Protein AF-A0A4Y2LBI4-F1 (afdb_monomer)

Secondary structure (DSSP, 8-state):
-------PPPPTHHHHHHHHHHHHHHHHHHHTTTTS---HHHHHHHHHHHHHIIIIIHHHHHHTT-GGGHHHHHHHHHHHHHHHTTT-HHHHHHHHHHHHHH-TT--HHHHHHHGGGGS-HHHHHHHHHHHHHHHTT---------TTTTSS------SSS--

pLDDT: mean 73.36, std 19.42, range [30.69, 93.5]

Nearest PDB structures (foldseek):
  9cu8-assembly1_A  TM=2.903E-01  e=9.572E+00  synthetic construct

Solvent-accessible surface area (backbone atoms only — not comparable to full-atom values): 10200 Å² total; per-residue (Å²): 134,85,83,77,82,80,81,79,72,79,75,63,67,73,55,52,58,55,50,52,53,50,51,55,46,49,48,51,50,54,73,46,44,86,83,44,97,67,54,71,70,57,50,53,55,42,48,54,52,43,51,47,40,66,74,62,44,51,62,55,58,66,50,62,76,46,75,90,53,40,61,40,51,50,53,53,47,54,52,51,39,61,60,38,36,82,79,41,46,69,59,24,54,53,48,52,59,52,51,61,66,70,45,77,85,60,49,72,68,48,55,57,54,26,62,57,76,84,51,56,71,7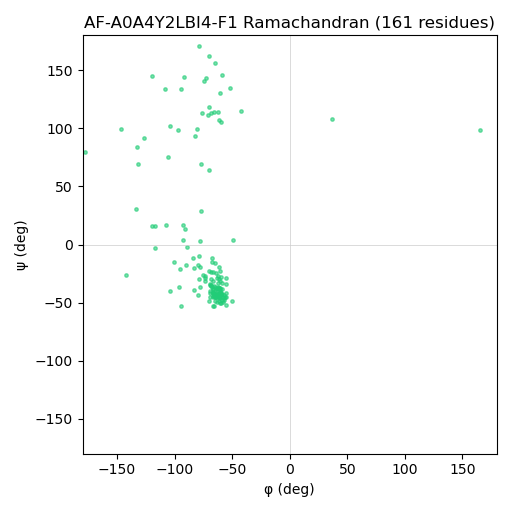0,58,45,54,51,52,53,55,55,52,57,62,49,58,76,75,48,97,64,78,84,84,73,86,62,93,67,65,91,72,66,90,78,96,78,79,86,81,77,84,84,127

Foldseek 3Di:
DDPDPDDDDPDCVVVVVVVVVVLVVLLVCLVCVVVDPDDPVVNVVSVVSVCCCVQQNPVLVVVVVDVPLNLLSLVVSLVVLVVCCVVPVVCSVVVNVVVVVVCPVCDPVSNLVSVLPPDDPVVNVVVVVVVVVVVVVDPDDPDDDDPPPVPDDDPDPPPPPDD

Mean predicted aligned error: 13.66 Å

Radius of gyration: 20.58 Å; Cα contacts (8 Å, |Δi|>4): 57; chains: 1; bounding box: 38×51×66 Å

Sequence (163 aa):
MRKKKIKIKPPCALREARWIAREIYSLKLSLFSSQLKLNTKDKEALLDVYLFIVIIYVKPWLQWILAVKTPYKDLCFLKSLKAYEKVNESISKTASQKFSQDLWYFPDEIAVLALFDDVDEETKLKMVSNLHRKSFLTHEKRYIPWKKELCGSSYGEFGILIL

Organism: Araneus ventricosus (NCBI:txid182803)

Structure (mmCIF, N/CA/C/O backbone):
data_AF-A0A4Y2LBI4-F1
#
_entry.id   AF-A0A4Y2LBI4-F1
#
loop_
_atom_site.group_PDB
_atom_site.id
_atom_site.type_symbol
_atom_site.label_atom_id
_atom_site.label_alt_id
_atom_site.label_comp_id
_atom_site.label_asym_id
_atom_site.label_entity_id
_atom_site.label_seq_id
_atom_site.pdbx_PDB_ins_code
_atom_site.Cartn_x
_atom_site.Cartn_y
_atom_site.Cartn_z
_atom_site.occupancy
_atom_site.B_iso_or_equiv
_atom_site.auth_seq_id
_atom_site.auth_comp_id
_atom_site.auth_asym_id
_atom_site.auth_atom_id
_atom_site.pdbx_PDB_model_num
ATOM 1 N N . MET A 1 1 ? 2.402 35.307 -30.965 1.00 40.06 1 MET A N 1
ATOM 2 C CA . MET A 1 1 ? 2.717 34.126 -30.123 1.00 40.06 1 MET A CA 1
ATOM 3 C C . MET A 1 1 ? 1.822 34.116 -28.882 1.00 40.06 1 MET A C 1
ATOM 5 O O . MET A 1 1 ? 1.942 35.007 -28.051 1.00 40.06 1 MET A O 1
ATOM 9 N N . ARG A 1 2 ? 0.880 33.166 -28.754 1.00 42.78 2 ARG A N 1
ATOM 10 C CA . ARG A 1 2 ? 0.018 33.051 -27.558 1.00 42.78 2 ARG A CA 1
ATOM 11 C C . ARG A 1 2 ? 0.823 32.432 -26.407 1.00 42.78 2 ARG A C 1
ATOM 13 O O . ARG A 1 2 ? 1.195 31.265 -26.491 1.00 42.78 2 ARG A O 1
ATOM 20 N N . LYS A 1 3 ? 1.086 33.198 -25.339 1.00 45.41 3 LYS A N 1
ATOM 21 C CA . LYS A 1 3 ? 1.718 32.698 -24.104 1.00 45.41 3 LYS A CA 1
ATOM 22 C C . LYS A 1 3 ? 0.835 31.595 -23.498 1.00 45.41 3 LYS A C 1
ATOM 24 O O . LYS A 1 3 ? -0.223 31.888 -22.943 1.00 45.41 3 LYS A O 1
ATOM 29 N N . LYS A 1 4 ? 1.239 30.324 -23.609 1.00 58.47 4 LYS A N 1
ATOM 30 C CA . LYS A 1 4 ? 0.600 29.228 -22.863 1.00 58.47 4 LYS A CA 1
ATOM 31 C C . LYS A 1 4 ? 0.881 29.456 -21.374 1.00 58.47 4 LYS A C 1
ATOM 33 O O . LYS A 1 4 ? 2.030 29.396 -20.952 1.00 58.47 4 LYS A O 1
ATOM 38 N N . LYS A 1 5 ? -0.160 29.738 -20.582 1.00 60.19 5 LYS A N 1
ATOM 39 C CA . LYS A 1 5 ? -0.074 29.779 -19.112 1.00 60.19 5 LYS A CA 1
ATOM 40 C C . LYS A 1 5 ? 0.335 28.392 -18.611 1.00 60.19 5 LYS A C 1
ATOM 42 O O . LYS A 1 5 ? -0.473 27.464 -18.642 1.00 60.19 5 LYS A O 1
ATOM 47 N N . ILE A 1 6 ? 1.578 28.254 -18.161 1.00 62.00 6 ILE A N 1
ATOM 48 C CA . ILE A 1 6 ? 2.056 27.045 -17.489 1.00 62.00 6 ILE A CA 1
ATOM 49 C C . ILE A 1 6 ? 1.391 27.017 -16.109 1.00 62.00 6 ILE A C 1
ATOM 51 O O . ILE A 1 6 ? 1.639 27.883 -15.274 1.00 62.00 6 ILE A O 1
ATOM 55 N N . LYS A 1 7 ? 0.483 26.061 -15.883 1.00 65.69 7 LYS A N 1
ATOM 56 C CA . LYS A 1 7 ? -0.107 25.827 -14.559 1.00 65.69 7 LYS A CA 1
ATOM 57 C C . LYS A 1 7 ? 0.880 25.003 -13.738 1.00 65.69 7 LYS A C 1
ATOM 59 O O . LYS A 1 7 ? 0.938 23.788 -13.900 1.00 65.69 7 LYS A O 1
ATOM 64 N N . ILE A 1 8 ? 1.641 25.668 -12.877 1.00 59.62 8 ILE A N 1
ATOM 65 C CA . ILE A 1 8 ? 2.495 25.010 -11.885 1.00 59.62 8 ILE A CA 1
ATOM 66 C C . ILE A 1 8 ? 1.570 24.380 -10.836 1.00 59.62 8 ILE A C 1
ATOM 68 O O . ILE A 1 8 ? 0.771 25.079 -10.209 1.00 59.62 8 ILE A O 1
ATOM 72 N N . LYS A 1 9 ? 1.617 23.051 -10.689 1.00 58.69 9 LYS A N 1
ATOM 73 C CA . LYS A 1 9 ? 0.942 22.363 -9.581 1.00 58.69 9 LYS A CA 1
ATOM 74 C C . LYS A 1 9 ? 1.720 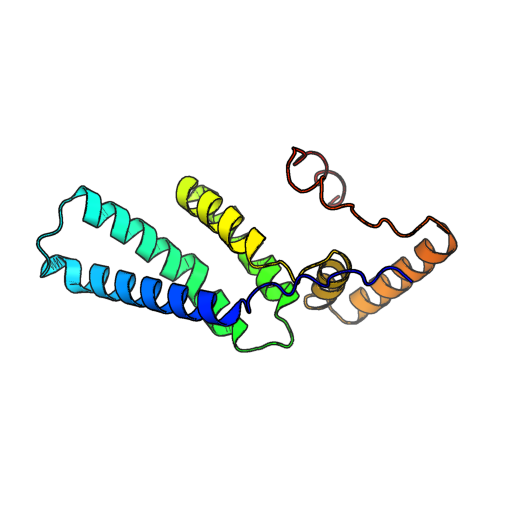22.640 -8.287 1.00 58.69 9 LYS A C 1
ATOM 76 O O . LYS A 1 9 ? 2.948 22.695 -8.338 1.00 58.69 9 LYS A O 1
ATOM 81 N N . PRO A 1 10 ? 1.039 22.807 -7.141 1.00 53.28 10 PRO A N 1
ATOM 82 C CA . PRO A 1 10 ? 1.723 22.984 -5.867 1.00 53.28 10 PRO A CA 1
ATOM 83 C C . PRO A 1 10 ? 2.633 21.778 -5.571 1.00 53.28 10 PRO A C 1
ATOM 85 O O . PRO A 1 10 ? 2.282 20.651 -5.941 1.00 53.28 10 PRO A O 1
ATOM 88 N N . PRO A 1 11 ? 3.788 22.000 -4.922 1.00 47.44 11 PRO A N 1
ATOM 89 C CA . PRO A 1 11 ? 4.754 20.946 -4.639 1.00 47.44 11 PRO A CA 1
ATOM 90 C C . PRO A 1 11 ? 4.130 19.853 -3.763 1.00 47.44 11 PRO A C 1
ATOM 92 O O . PRO A 1 11 ? 3.528 20.133 -2.726 1.00 47.44 11 PRO A O 1
ATOM 95 N N . CYS A 1 12 ? 4.290 18.597 -4.187 1.00 52.81 12 CYS A N 1
ATOM 96 C CA . CYS A 1 12 ? 3.741 17.416 -3.510 1.00 52.81 12 CYS A CA 1
ATOM 97 C C . CYS A 1 12 ? 4.332 17.215 -2.098 1.00 52.81 12 CYS A C 1
ATOM 99 O O . CYS A 1 12 ? 3.640 16.751 -1.198 1.00 52.81 12 CYS A O 1
ATOM 101 N N . ALA A 1 13 ? 5.575 17.657 -1.869 1.00 46.91 13 ALA A N 1
ATOM 102 C CA . ALA A 1 13 ? 6.345 17.391 -0.648 1.00 46.91 13 ALA A CA 1
ATOM 103 C C . ALA A 1 13 ? 5.694 17.893 0.660 1.00 46.91 13 ALA A C 1
ATOM 105 O O . ALA A 1 13 ? 5.802 17.246 1.699 1.00 46.91 13 ALA A O 1
ATOM 106 N N . LEU A 1 14 ? 4.956 19.010 0.621 1.00 44.59 14 LEU A N 1
ATOM 107 C CA . LEU A 1 14 ? 4.217 19.523 1.786 1.00 44.59 14 LEU A CA 1
ATOM 108 C C . LEU A 1 14 ? 3.008 18.646 2.162 1.00 44.59 14 LEU A C 1
ATOM 110 O O . LEU A 1 14 ? 2.540 18.705 3.300 1.00 44.59 14 LEU A O 1
ATOM 114 N N . ARG A 1 15 ? 2.478 17.853 1.221 1.00 55.53 15 ARG A N 1
ATOM 115 C CA . ARG A 1 15 ? 1.352 16.934 1.446 1.00 55.53 15 ARG A CA 1
ATOM 116 C C . ARG A 1 15 ? 1.821 15.607 2.043 1.00 55.53 15 ARG A C 1
ATOM 118 O O . ARG A 1 15 ? 1.165 15.135 2.967 1.00 55.53 15 ARG A O 1
ATOM 125 N N . GLU A 1 16 ? 2.962 15.088 1.593 1.00 54.53 16 GLU A N 1
ATOM 126 C CA . GLU A 1 16 ? 3.562 13.847 2.111 1.00 54.53 16 GLU A CA 1
ATOM 127 C C . GLU A 1 16 ? 3.895 13.955 3.604 1.00 54.53 16 GLU A C 1
ATOM 129 O O . GLU A 1 16 ? 3.425 13.158 4.411 1.00 54.53 16 GLU A O 1
ATOM 134 N N . ALA A 1 17 ? 4.590 15.022 4.020 1.00 57.00 17 ALA A N 1
ATOM 135 C CA . ALA A 1 17 ? 4.936 15.233 5.431 1.00 57.00 17 ALA A CA 1
ATOM 136 C C . ALA A 1 17 ? 3.698 15.348 6.347 1.00 57.00 17 ALA A C 1
ATOM 138 O O . ALA A 1 17 ? 3.725 14.930 7.505 1.00 57.00 17 ALA A O 1
ATOM 139 N N . ARG A 1 18 ? 2.584 15.883 5.825 1.00 61.50 18 ARG A N 1
ATOM 140 C CA . ARG A 1 18 ? 1.306 15.963 6.553 1.00 61.50 18 ARG A CA 1
ATOM 141 C C . ARG A 1 18 ? 0.617 14.609 6.675 1.00 61.50 18 AR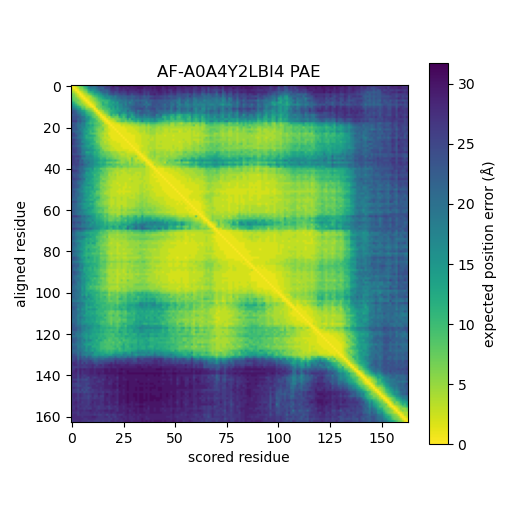G A C 1
ATOM 143 O O . ARG A 1 18 ? -0.095 14.401 7.654 1.00 61.50 18 ARG A O 1
ATOM 150 N N . TRP A 1 19 ? 0.798 13.723 5.701 1.00 71.69 19 TRP A N 1
ATOM 151 C CA . TRP A 1 19 ? 0.298 12.355 5.769 1.00 71.69 19 TRP A CA 1
ATOM 152 C C . TRP A 1 19 ? 1.076 11.541 6.802 1.00 71.69 19 TRP A C 1
ATOM 154 O O . TRP A 1 19 ? 0.462 11.013 7.723 1.00 71.69 19 TRP A O 1
ATOM 164 N N . ILE A 1 20 ? 2.411 11.593 6.773 1.00 76.12 20 ILE A N 1
ATOM 165 C CA . ILE A 1 20 ? 3.271 10.928 7.767 1.00 76.12 20 ILE A CA 1
ATOM 166 C C . ILE A 1 20 ? 2.941 11.362 9.197 1.00 76.12 20 ILE A C 1
ATOM 168 O O . ILE A 1 20 ? 2.812 10.534 10.096 1.00 76.12 20 ILE A O 1
ATOM 172 N N . ALA A 1 21 ? 2.758 12.666 9.424 1.00 82.19 21 ALA A N 1
ATOM 173 C CA . ALA A 1 21 ? 2.397 13.171 10.744 1.00 82.19 21 ALA A CA 1
ATOM 174 C C . ALA A 1 21 ? 1.061 12.594 11.247 1.00 82.19 21 ALA A C 1
ATOM 176 O O . ALA A 1 21 ? 0.933 12.287 12.432 1.00 82.19 21 ALA A O 1
ATOM 177 N N . ARG A 1 22 ? 0.078 12.422 10.352 1.00 83.19 22 ARG A N 1
ATOM 178 C CA . ARG A 1 22 ? -1.219 11.814 10.682 1.00 83.19 22 ARG A CA 1
ATOM 179 C C . ARG A 1 22 ? -1.074 10.332 10.975 1.00 83.19 22 ARG A C 1
ATOM 181 O O . ARG A 1 22 ? -1.648 9.881 11.957 1.00 83.19 22 ARG A O 1
ATOM 188 N N . GLU A 1 23 ? -0.276 9.616 10.192 1.00 83.94 23 GLU A N 1
ATOM 189 C CA . GLU A 1 23 ? -0.033 8.193 10.406 1.00 83.94 23 GLU A CA 1
ATOM 190 C C . GLU A 1 23 ? 0.653 7.915 11.746 1.00 83.94 23 GLU A C 1
ATOM 192 O O . GLU A 1 23 ? 0.151 7.122 12.544 1.00 83.94 23 GLU A O 1
ATOM 197 N N . ILE A 1 24 ? 1.735 8.639 12.056 1.00 86.75 24 ILE A N 1
ATOM 198 C CA . ILE A 1 24 ? 2.424 8.549 13.352 1.00 86.75 24 ILE A CA 1
ATOM 199 C C . ILE A 1 24 ? 1.467 8.903 14.494 1.00 86.75 24 ILE A C 1
ATOM 201 O O . ILE A 1 24 ? 1.504 8.278 15.554 1.00 86.75 24 ILE A O 1
ATOM 205 N N . TYR A 1 25 ? 0.598 9.895 14.293 1.00 88.19 25 TYR A N 1
ATOM 206 C CA . TYR A 1 25 ? -0.409 10.249 15.285 1.00 88.19 25 TYR A CA 1
ATOM 207 C C . TYR A 1 25 ? -1.417 9.116 15.508 1.00 88.19 25 TYR A C 1
ATOM 209 O O . TYR A 1 25 ? -1.663 8.762 16.657 1.00 88.19 25 TYR A O 1
ATOM 217 N N . SER A 1 26 ? -1.938 8.488 14.450 1.00 85.00 26 SER A N 1
ATOM 218 C CA . SER A 1 26 ? -2.818 7.318 14.576 1.00 85.00 26 SER A CA 1
ATOM 219 C C . SER A 1 26 ? -2.131 6.126 15.247 1.00 85.00 26 SER A C 1
ATOM 221 O O . SER A 1 26 ? -2.763 5.472 16.070 1.00 85.00 26 SER A O 1
ATOM 223 N N . LEU A 1 27 ? -0.838 5.888 14.989 1.00 86.12 27 LEU A N 1
ATOM 224 C CA . LEU A 1 27 ? -0.056 4.857 15.689 1.00 86.12 27 LEU A CA 1
ATOM 225 C C . LEU A 1 27 ? 0.067 5.158 17.189 1.00 86.12 27 LEU A C 1
ATOM 227 O O . LEU A 1 27 ? -0.094 4.277 18.028 1.00 86.12 27 LEU A O 1
ATOM 231 N N . LYS A 1 28 ? 0.336 6.416 17.556 1.00 88.62 28 LYS A N 1
ATOM 232 C CA . LYS A 1 28 ? 0.348 6.823 18.969 1.00 88.62 28 LYS A CA 1
ATOM 233 C C . LYS A 1 28 ? -1.031 6.643 19.597 1.00 88.62 28 LYS A C 1
ATOM 235 O O . LYS A 1 28 ? -1.132 6.137 20.709 1.00 88.62 28 LYS A O 1
ATOM 240 N N . LEU A 1 29 ? -2.087 7.026 18.885 1.00 87.06 29 LEU A N 1
ATOM 241 C CA . LEU A 1 29 ? -3.458 6.915 19.369 1.00 87.06 29 LEU A CA 1
ATOM 242 C C . LEU A 1 29 ? -3.868 5.453 19.597 1.00 87.06 29 LEU A C 1
ATOM 244 O O . LEU A 1 29 ? -4.528 5.164 20.593 1.00 87.06 29 LEU A O 1
ATOM 248 N N . SER A 1 30 ? -3.438 4.529 18.731 1.00 85.00 30 SER A N 1
ATOM 249 C CA . SER A 1 30 ? -3.688 3.097 18.917 1.00 85.00 30 SER A CA 1
ATOM 250 C C . SER A 1 30 ? -2.902 2.521 20.101 1.00 85.00 30 SER A C 1
ATOM 252 O O . SER A 1 30 ? -3.470 1.763 20.887 1.00 85.00 30 SER A O 1
ATOM 254 N N . LEU A 1 31 ? -1.645 2.936 20.304 1.00 86.38 31 LEU A N 1
ATOM 255 C CA . LEU A 1 31 ? -0.821 2.521 21.450 1.00 86.38 31 LEU A CA 1
ATOM 256 C C . LEU A 1 31 ? -1.390 2.999 22.794 1.00 86.38 31 LEU A C 1
ATOM 258 O O . LEU A 1 31 ? -1.419 2.240 23.760 1.00 86.38 31 LEU A O 1
ATOM 262 N N . PHE A 1 32 ? -1.883 4.238 22.856 1.00 86.12 32 PHE A N 1
ATOM 263 C CA . PHE A 1 32 ? -2.495 4.811 24.061 1.00 86.12 32 PHE A CA 1
ATOM 264 C C . PHE A 1 32 ? -4.013 4.583 24.140 1.00 86.12 32 PHE A C 1
ATOM 266 O O . PHE A 1 32 ? -4.691 5.181 24.977 1.00 86.12 32 PHE A O 1
ATOM 273 N N . SER A 1 33 ? -4.568 3.696 23.309 1.00 83.25 33 SER A N 1
ATOM 274 C CA . SER A 1 33 ? -6.014 3.440 23.231 1.00 83.25 33 SER A CA 1
ATOM 275 C C . SER A 1 33 ? -6.635 2.932 24.539 1.00 83.25 33 SER A C 1
ATOM 277 O O . SER A 1 33 ? -7.834 3.108 24.752 1.00 83.25 33 SER A O 1
ATOM 279 N N . SER A 1 34 ? -5.835 2.341 25.433 1.00 82.38 34 SER A N 1
ATOM 280 C CA . SER A 1 34 ? -6.254 1.917 26.776 1.00 82.38 34 SER A CA 1
ATOM 281 C C . SER A 1 34 ? -6.439 3.084 27.751 1.00 82.38 34 SER A C 1
ATOM 283 O O . SER A 1 34 ? -7.264 2.999 28.657 1.00 82.38 34 SER A O 1
ATOM 285 N N . GLN A 1 35 ? -5.704 4.182 27.555 1.00 86.88 35 GLN A N 1
ATOM 286 C CA . GLN A 1 35 ? -5.770 5.394 28.381 1.00 86.88 35 GLN A CA 1
ATOM 287 C C . GLN A 1 35 ? -6.812 6.392 27.855 1.00 86.88 35 GLN A C 1
ATOM 289 O O . GLN A 1 35 ? -7.243 7.295 28.571 1.00 86.88 35 GLN A O 1
ATOM 294 N N . LEU A 1 36 ? -7.232 6.229 26.598 1.00 82.62 36 LEU A N 1
ATOM 295 C CA . LEU A 1 36 ? -8.195 7.094 25.931 1.00 82.62 36 LEU A CA 1
ATOM 296 C C . LEU A 1 36 ? -9.614 6.529 26.051 1.00 82.62 36 LEU A C 1
ATOM 298 O O . LEU A 1 36 ? -9.875 5.356 25.778 1.00 82.62 36 LEU A O 1
ATOM 302 N N . LYS A 1 37 ? -10.571 7.393 26.403 1.00 83.94 37 LYS A N 1
ATOM 303 C CA . LYS A 1 37 ? -12.004 7.060 26.419 1.00 83.94 37 LYS A CA 1
ATOM 304 C C . LYS A 1 37 ? -12.566 7.065 24.993 1.00 83.94 37 LYS A C 1
ATOM 306 O O . LYS A 1 37 ? -13.309 7.965 24.619 1.00 83.94 37 LYS A O 1
ATOM 311 N N . LEU A 1 38 ? -12.161 6.087 24.188 1.00 81.31 38 LEU A N 1
ATOM 312 C CA . LEU A 1 38 ? -12.637 5.910 22.815 1.00 81.31 38 LEU A CA 1
ATOM 313 C C . LEU A 1 38 ? -13.845 4.976 22.772 1.00 81.31 38 LEU A C 1
ATOM 315 O O . LEU A 1 38 ? -13.902 3.988 23.513 1.00 81.31 38 LEU A O 1
ATOM 319 N N . ASN A 1 39 ? -14.778 5.273 21.868 1.00 86.50 39 ASN A N 1
ATOM 320 C CA . ASN A 1 39 ? -15.892 4.387 21.562 1.00 86.50 39 ASN A CA 1
ATOM 321 C C . ASN A 1 39 ? -15.379 3.081 20.927 1.00 86.50 39 ASN A C 1
ATOM 323 O O . ASN A 1 39 ? -14.307 3.056 20.323 1.00 86.50 39 ASN A O 1
ATOM 327 N N . THR A 1 40 ? -16.142 1.994 21.031 1.00 85.94 40 THR A N 1
ATOM 328 C CA . THR A 1 40 ? -15.768 0.690 20.455 1.00 85.94 40 THR A CA 1
ATOM 329 C C . THR A 1 40 ? -15.570 0.773 18.942 1.00 85.94 40 THR A C 1
ATOM 331 O O . THR A 1 40 ? -14.553 0.308 18.439 1.00 85.94 40 THR A O 1
ATOM 334 N N . LYS A 1 41 ? -16.464 1.480 18.240 1.00 88.38 41 LYS A N 1
ATOM 335 C CA . LYS A 1 41 ? -16.363 1.722 16.790 1.00 88.38 41 LYS A CA 1
ATOM 336 C C . LYS A 1 41 ? -15.086 2.466 16.392 1.00 88.38 41 LYS A C 1
ATOM 338 O O . LYS A 1 41 ? -14.440 2.110 15.412 1.00 88.38 41 LYS A O 1
ATOM 343 N N . ASP A 1 42 ? -14.707 3.483 17.165 1.00 86.50 42 ASP A N 1
ATOM 344 C CA . ASP A 1 42 ? -13.504 4.271 16.879 1.00 86.50 42 ASP A CA 1
ATOM 345 C C . ASP A 1 42 ? -12.238 3.441 17.117 1.00 86.50 42 ASP A C 1
ATOM 347 O O . ASP A 1 42 ? -11.262 3.575 16.383 1.00 86.50 42 ASP A O 1
ATOM 351 N N . LYS A 1 43 ? -12.256 2.549 18.117 1.00 85.94 43 LYS A N 1
ATOM 352 C CA . LYS A 1 43 ? -11.154 1.612 18.371 1.00 85.94 43 LYS A CA 1
ATOM 353 C C . LYS A 1 43 ? -10.971 0.631 17.217 1.00 85.94 43 LYS A C 1
ATOM 355 O O . LYS A 1 43 ? -9.840 0.432 16.793 1.00 85.94 43 LYS A O 1
ATOM 360 N N . GLU A 1 44 ? -12.052 0.060 16.693 1.00 88.56 44 GLU A N 1
ATOM 361 C CA . GLU A 1 44 ? -12.002 -0.843 15.534 1.00 88.56 44 GLU A CA 1
ATOM 362 C C . GLU A 1 44 ? -11.453 -0.129 14.292 1.00 88.56 44 GLU A C 1
ATOM 364 O O . GLU A 1 44 ? -10.488 -0.597 13.690 1.00 88.56 44 GLU A O 1
ATOM 369 N N . ALA A 1 45 ? -11.965 1.0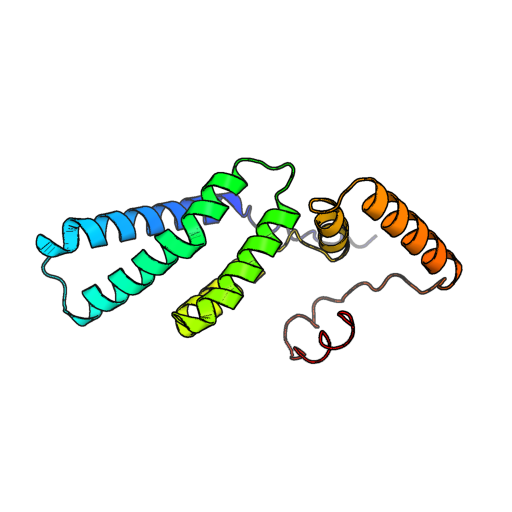66 13.980 1.00 88.38 45 ALA A N 1
ATOM 370 C CA . ALA A 1 45 ? -11.464 1.865 12.862 1.00 88.38 45 ALA A CA 1
ATOM 371 C C . ALA A 1 45 ? -9.977 2.242 13.021 1.00 88.38 45 ALA A C 1
ATOM 373 O O . ALA A 1 45 ? -9.219 2.249 12.050 1.00 88.38 45 ALA A O 1
ATOM 374 N N . LEU A 1 46 ? -9.531 2.538 14.247 1.00 88.88 46 LEU A N 1
ATOM 375 C CA . LEU A 1 46 ? -8.119 2.802 14.528 1.00 88.88 46 LEU A CA 1
ATOM 376 C C . LEU A 1 46 ? -7.242 1.563 14.362 1.00 88.88 46 LEU A C 1
ATOM 378 O O . LEU A 1 46 ? -6.111 1.697 13.896 1.00 88.88 46 LEU A O 1
ATOM 382 N N . LEU A 1 47 ? -7.737 0.378 14.722 1.00 88.81 47 LEU A N 1
ATOM 383 C CA . LEU A 1 47 ? -7.022 -0.880 14.512 1.00 88.81 47 LEU A CA 1
ATOM 384 C C . LEU A 1 47 ? -6.878 -1.199 13.023 1.00 88.81 47 LEU A C 1
ATOM 386 O O . LEU A 1 47 ? -5.792 -1.588 12.598 1.00 88.81 47 LEU A O 1
ATOM 390 N N . ASP A 1 48 ? -7.916 -0.958 12.224 1.00 90.50 48 ASP A N 1
ATOM 391 C CA . ASP A 1 48 ? -7.864 -1.140 10.771 1.00 90.50 48 ASP A CA 1
ATOM 392 C C . ASP A 1 48 ? -6.813 -0.233 10.111 1.00 90.50 48 ASP A C 1
ATOM 394 O O . ASP A 1 48 ? -6.017 -0.678 9.277 1.00 90.50 48 ASP A O 1
ATOM 398 N N . VAL A 1 49 ? -6.768 1.043 10.513 1.00 89.12 49 VAL A N 1
ATOM 399 C CA . VAL A 1 49 ? -5.759 2.001 10.032 1.00 89.12 49 VAL A CA 1
ATOM 400 C C . VAL A 1 49 ? -4.364 1.618 10.524 1.00 89.12 49 VAL A C 1
ATOM 402 O O . VAL A 1 49 ? -3.405 1.667 9.755 1.00 89.12 49 VAL A O 1
ATOM 405 N N . TYR A 1 50 ? -4.232 1.197 11.781 1.00 89.94 50 TYR A N 1
ATOM 406 C CA . TYR A 1 50 ? -2.970 0.714 12.338 1.00 89.94 50 TYR A CA 1
ATOM 407 C C . TYR A 1 50 ? -2.426 -0.484 11.547 1.00 89.94 50 TYR A C 1
ATOM 409 O O . TYR A 1 50 ? -1.256 -0.487 11.160 1.00 89.94 50 TYR A O 1
ATOM 417 N N . LEU A 1 51 ? -3.277 -1.470 11.258 1.00 91.06 51 LEU A N 1
ATOM 418 C CA . LEU A 1 51 ? -2.907 -2.667 10.509 1.00 91.06 51 LEU A CA 1
ATOM 419 C C . LEU A 1 51 ? -2.444 -2.313 9.093 1.00 91.06 51 LEU A C 1
ATOM 421 O O . LEU A 1 51 ? -1.415 -2.810 8.635 1.00 91.06 51 LEU A O 1
ATOM 425 N N . PHE A 1 52 ? -3.156 -1.395 8.436 1.00 91.44 52 PHE A N 1
ATOM 426 C CA . PHE A 1 52 ? -2.759 -0.866 7.138 1.00 91.44 52 PHE A CA 1
ATOM 427 C C . PHE A 1 52 ? -1.370 -0.215 7.187 1.00 91.44 52 PHE A C 1
ATOM 429 O O . PHE A 1 52 ? -0.509 -0.551 6.373 1.00 91.44 52 PHE A O 1
ATOM 436 N N . ILE A 1 53 ? -1.119 0.671 8.156 1.00 90.06 53 ILE A N 1
ATOM 437 C CA . ILE A 1 53 ? 0.169 1.368 8.273 1.00 90.06 53 ILE A CA 1
ATOM 438 C C . ILE A 1 53 ? 1.303 0.354 8.461 1.00 90.06 53 ILE A C 1
ATOM 440 O O . ILE A 1 53 ? 2.287 0.378 7.720 1.00 90.06 53 ILE A O 1
ATOM 444 N N . VAL A 1 54 ? 1.152 -0.569 9.414 1.00 89.06 54 VAL A N 1
ATOM 445 C CA . VAL A 1 54 ? 2.201 -1.531 9.778 1.00 89.06 54 VAL A CA 1
ATOM 446 C C . VAL A 1 54 ? 2.491 -2.522 8.650 1.00 89.06 54 VAL A C 1
ATOM 448 O O . VAL A 1 54 ? 3.659 -2.774 8.354 1.00 89.06 54 VAL A O 1
ATOM 451 N N . ILE A 1 55 ? 1.459 -3.077 8.008 1.00 89.69 55 ILE A N 1
ATOM 452 C CA . ILE A 1 55 ? 1.634 -4.109 6.975 1.00 89.69 55 ILE A CA 1
ATOM 453 C C . ILE A 1 55 ? 2.036 -3.496 5.634 1.00 89.69 55 ILE A C 1
ATOM 455 O O . ILE A 1 55 ? 2.906 -4.031 4.943 1.00 89.69 55 ILE A O 1
ATOM 459 N N . ILE A 1 56 ? 1.388 -2.399 5.239 1.00 91.06 56 ILE A N 1
ATOM 460 C CA . ILE A 1 56 ? 1.453 -1.895 3.866 1.00 91.06 56 ILE A CA 1
ATOM 461 C C . ILE A 1 56 ? 2.357 -0.678 3.736 1.00 91.06 56 ILE A C 1
ATOM 463 O O . ILE A 1 56 ? 3.093 -0.607 2.756 1.00 91.06 56 ILE A O 1
ATOM 467 N N . TYR A 1 57 ? 2.346 0.253 4.690 1.00 87.12 57 TYR A N 1
ATOM 468 C CA . TYR A 1 57 ? 2.952 1.571 4.487 1.00 87.12 57 TYR A CA 1
ATOM 469 C C . TYR A 1 57 ? 4.384 1.716 5.025 1.00 87.12 57 TYR A C 1
ATOM 471 O O . TYR A 1 57 ? 5.224 2.334 4.371 1.00 87.12 57 TYR A O 1
ATOM 479 N N . VAL A 1 58 ? 4.714 1.100 6.167 1.00 87.56 58 VAL A N 1
ATOM 480 C CA . VAL A 1 58 ? 6.038 1.252 6.813 1.00 87.56 58 VAL A CA 1
ATOM 481 C C . VAL A 1 58 ? 7.192 0.857 5.885 1.00 87.56 58 VAL A C 1
ATOM 483 O O . VAL A 1 58 ? 8.200 1.560 5.806 1.00 87.56 58 VAL A O 1
ATOM 486 N N . LYS A 1 59 ? 7.065 -0.259 5.159 1.00 86.56 59 LYS A N 1
ATOM 487 C CA . LYS A 1 59 ? 8.130 -0.750 4.270 1.00 86.56 59 LYS A CA 1
ATOM 488 C C . LYS A 1 59 ? 8.389 0.192 3.076 1.00 86.56 59 LYS A C 1
ATOM 490 O O . LYS A 1 59 ? 9.548 0.571 2.901 1.00 86.56 59 LYS A O 1
ATOM 495 N N . PRO A 1 60 ? 7.384 0.581 2.268 1.00 83.81 60 PRO A N 1
ATOM 496 C CA . PRO A 1 60 ? 7.551 1.594 1.224 1.00 83.81 60 PRO A CA 1
ATOM 497 C C . PRO A 1 60 ? 8.095 2.916 1.757 1.00 83.81 60 PRO A C 1
ATOM 499 O O . PRO A 1 60 ? 9.010 3.472 1.158 1.00 83.81 60 PRO A O 1
ATOM 502 N N . TRP A 1 61 ? 7.608 3.374 2.914 1.00 82.12 61 TRP A N 1
ATOM 503 C CA . TRP A 1 61 ? 8.055 4.626 3.520 1.00 82.12 61 TRP A CA 1
ATOM 504 C C . TRP A 1 61 ? 9.569 4.658 3.761 1.00 82.12 61 TRP A C 1
ATOM 506 O O . TRP A 1 61 ? 10.237 5.617 3.374 1.00 82.12 61 TRP A O 1
ATOM 516 N N . LEU A 1 62 ? 10.136 3.583 4.318 1.00 82.31 62 LEU A N 1
ATOM 517 C CA . LEU A 1 62 ? 11.587 3.467 4.506 1.00 82.31 62 LEU A CA 1
ATOM 518 C C . LEU A 1 62 ? 12.349 3.385 3.174 1.00 82.31 62 LEU A C 1
ATOM 520 O O . LEU A 1 62 ? 13.486 3.842 3.076 1.00 82.31 62 LEU A O 1
ATOM 524 N N . GLN A 1 63 ? 11.735 2.807 2.140 1.00 79.94 63 GLN A N 1
ATOM 525 C CA . GLN A 1 63 ? 12.351 2.640 0.823 1.00 79.94 63 GLN A CA 1
ATOM 526 C C . GLN A 1 63 ? 12.333 3.923 -0.017 1.00 79.94 63 GLN A C 1
ATOM 528 O O . GLN A 1 63 ? 13.265 4.139 -0.789 1.00 79.94 63 GLN A O 1
ATOM 533 N N . TRP A 1 64 ? 11.342 4.797 0.162 1.00 75.25 64 TRP A N 1
ATOM 534 C CA . TRP A 1 64 ? 11.222 6.074 -0.555 1.00 75.25 64 TRP A CA 1
ATOM 535 C C . TRP A 1 64 ? 12.299 7.105 -0.199 1.00 75.25 64 TRP A C 1
ATOM 537 O O . TRP A 1 64 ? 12.470 8.083 -0.922 1.00 75.25 64 TRP A O 1
ATOM 547 N N . ILE A 1 65 ? 13.085 6.869 0.856 1.00 73.00 65 ILE A N 1
ATOM 548 C CA . ILE A 1 65 ? 14.298 7.652 1.145 1.00 73.00 65 ILE A CA 1
ATOM 549 C C . ILE A 1 65 ? 15.330 7.498 0.006 1.00 73.00 65 ILE A C 1
ATOM 551 O O . ILE A 1 65 ? 16.127 8.402 -0.245 1.00 73.00 65 ILE A O 1
ATOM 555 N N . LEU A 1 66 ? 15.303 6.375 -0.722 1.00 68.44 66 LEU A N 1
ATOM 556 C CA . LEU A 1 66 ? 16.221 6.082 -1.820 1.00 68.44 66 LEU A CA 1
ATOM 557 C C . LEU A 1 66 ? 15.591 6.420 -3.178 1.00 68.44 66 LEU A C 1
ATOM 559 O O . LEU A 1 66 ? 14.885 5.608 -3.774 1.00 68.44 66 LEU A O 1
ATOM 563 N N . ALA A 1 67 ? 15.931 7.595 -3.714 1.00 69.81 67 ALA A N 1
ATOM 564 C CA . ALA A 1 67 ? 15.361 8.118 -4.960 1.00 69.81 67 ALA A CA 1
ATOM 565 C C . ALA A 1 67 ? 15.697 7.305 -6.234 1.00 69.81 67 ALA A C 1
ATOM 567 O O . ALA A 1 67 ? 15.075 7.493 -7.276 1.00 69.81 67 ALA A O 1
ATOM 568 N N . VAL A 1 68 ? 16.702 6.423 -6.179 1.00 65.56 68 VAL A N 1
ATOM 569 C CA . VAL A 1 68 ? 17.260 5.748 -7.367 1.00 65.56 68 VAL A CA 1
ATOM 570 C C . VAL A 1 68 ? 16.332 4.659 -7.919 1.00 65.56 68 VAL A C 1
ATOM 572 O O . VAL A 1 68 ? 16.368 4.386 -9.111 1.00 65.56 68 VAL A O 1
ATOM 575 N N . LYS A 1 69 ? 15.486 4.050 -7.075 1.00 70.12 69 LYS A N 1
ATOM 576 C CA . LYS A 1 69 ? 14.572 2.954 -7.461 1.00 70.12 69 LYS A CA 1
ATOM 577 C C . LYS A 1 69 ? 13.097 3.289 -7.235 1.00 70.12 69 LYS A C 1
ATOM 579 O O . LYS A 1 69 ? 12.264 2.385 -7.195 1.00 70.12 69 LYS A O 1
ATOM 584 N N . THR A 1 70 ? 12.774 4.568 -7.042 1.00 75.56 70 THR A N 1
ATOM 585 C CA . THR A 1 70 ? 11.425 5.027 -6.670 1.00 75.56 70 THR A CA 1
ATOM 586 C C . THR A 1 70 ? 10.339 4.442 -7.575 1.00 75.56 70 THR A C 1
ATOM 588 O O . THR A 1 70 ? 9.439 3.807 -7.032 1.00 75.56 70 THR A O 1
ATOM 591 N N . PRO A 1 71 ? 10.470 4.477 -8.920 1.00 80.88 71 PRO A N 1
AT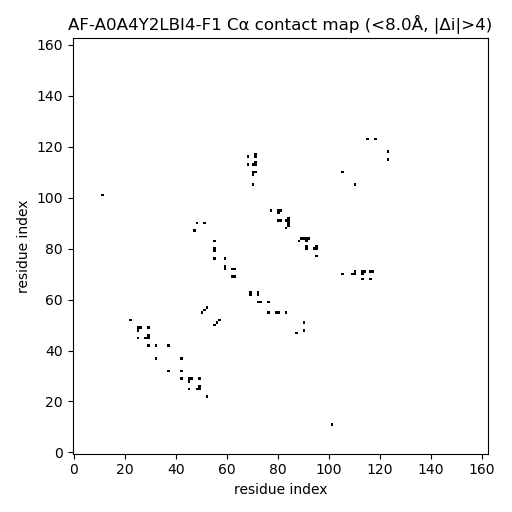OM 592 C CA . PRO A 1 71 ? 9.428 3.979 -9.815 1.00 80.88 71 PRO A CA 1
ATOM 593 C C . PRO A 1 71 ? 9.050 2.508 -9.586 1.00 80.88 71 PRO A C 1
ATOM 595 O O . PRO A 1 71 ? 7.876 2.159 -9.463 1.00 80.88 71 PRO A O 1
ATOM 598 N N . TYR A 1 72 ? 10.045 1.626 -9.490 1.00 85.12 72 TYR A N 1
ATOM 599 C CA . TYR A 1 72 ? 9.802 0.208 -9.237 1.00 85.12 72 TYR A CA 1
ATOM 600 C C . TYR A 1 72 ? 9.224 -0.030 -7.836 1.00 85.12 72 TYR A C 1
ATOM 602 O O . TYR A 1 72 ? 8.334 -0.864 -7.652 1.00 85.12 72 TYR A O 1
ATOM 610 N N . LYS A 1 73 ? 9.697 0.718 -6.833 1.00 85.62 73 LYS A N 1
ATOM 611 C CA . LYS A 1 73 ? 9.180 0.622 -5.462 1.00 85.62 73 LYS A CA 1
ATOM 612 C C . LYS A 1 73 ? 7.724 1.069 -5.367 1.00 85.62 73 LYS A C 1
ATOM 614 O O . LYS A 1 73 ? 6.954 0.408 -4.671 1.00 85.62 73 LYS A O 1
ATOM 619 N N . ASP A 1 74 ? 7.328 2.083 -6.125 1.00 85.31 74 ASP A N 1
ATOM 620 C CA . ASP A 1 74 ? 5.936 2.518 -6.217 1.00 85.31 74 ASP A CA 1
ATOM 621 C C . ASP A 1 74 ? 5.041 1.452 -6.851 1.00 85.31 74 ASP A C 1
ATOM 623 O O . ASP A 1 74 ? 3.962 1.159 -6.335 1.00 85.31 74 ASP A O 1
ATOM 627 N N . LEU A 1 75 ? 5.500 0.795 -7.923 1.00 86.31 75 LEU A N 1
ATOM 628 C CA . LEU A 1 75 ? 4.768 -0.327 -8.522 1.00 86.31 75 LEU A CA 1
ATOM 629 C C . LEU A 1 75 ? 4.605 -1.488 -7.537 1.00 86.31 75 LEU A C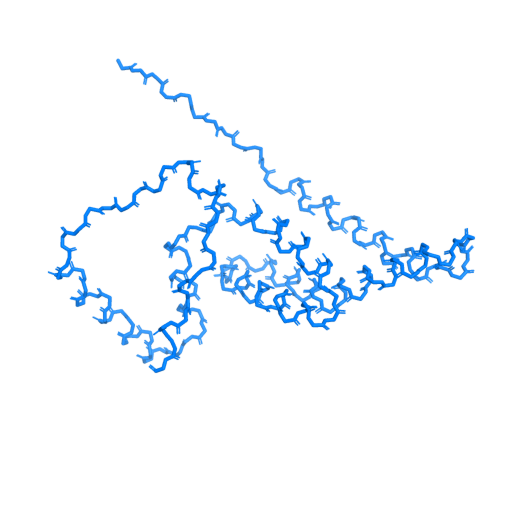 1
ATOM 631 O O . LEU A 1 75 ? 3.528 -2.077 -7.433 1.00 86.31 75 LEU A O 1
ATOM 635 N N . CYS A 1 76 ? 5.657 -1.817 -6.789 1.00 87.62 76 CYS A N 1
ATOM 636 C CA . CYS A 1 76 ? 5.600 -2.838 -5.747 1.00 87.62 76 CYS A CA 1
ATOM 637 C C . CYS A 1 76 ? 4.625 -2.469 -4.624 1.00 87.62 76 CYS A C 1
ATOM 639 O O . CYS A 1 76 ? 3.922 -3.344 -4.118 1.00 87.62 76 CYS A O 1
ATOM 641 N N . PHE A 1 77 ? 4.535 -1.188 -4.273 1.00 89.44 77 PHE A N 1
ATOM 642 C CA . PHE A 1 77 ? 3.547 -0.689 -3.325 1.00 89.44 77 PHE A CA 1
ATOM 643 C C . PHE A 1 77 ? 2.110 -0.788 -3.861 1.00 89.44 77 PHE A C 1
ATOM 645 O O . PHE A 1 77 ? 1.210 -1.231 -3.153 1.00 89.44 77 PHE A O 1
ATOM 652 N N . LEU A 1 78 ? 1.871 -0.472 -5.136 1.00 89.25 78 LEU A N 1
ATOM 653 C CA . LEU A 1 78 ? 0.554 -0.684 -5.747 1.00 89.25 78 LEU A CA 1
ATOM 654 C C . LEU A 1 78 ? 0.168 -2.171 -5.779 1.00 89.25 78 LEU A C 1
ATOM 656 O O . LEU A 1 78 ? -0.987 -2.518 -5.525 1.00 89.25 78 LEU A O 1
ATOM 660 N N . LYS A 1 79 ? 1.134 -3.066 -6.030 1.00 90.25 79 LYS A N 1
ATOM 661 C CA . LYS A 1 79 ? 0.922 -4.520 -5.945 1.00 90.25 79 LYS A CA 1
ATOM 662 C C . LYS A 1 79 ? 0.559 -4.958 -4.524 1.00 90.25 79 LYS A C 1
ATOM 664 O O . LYS A 1 79 ? -0.366 -5.755 -4.365 1.00 90.25 79 LYS A O 1
ATOM 669 N N . SER A 1 80 ? 1.239 -4.445 -3.494 1.00 91.19 80 SER A N 1
ATOM 670 C CA . SER A 1 80 ? 0.909 -4.780 -2.102 1.00 91.19 80 SER A CA 1
ATOM 671 C C . SER A 1 80 ? -0.461 -4.239 -1.694 1.00 91.19 80 SER A C 1
ATOM 673 O O . SER A 1 80 ? -1.222 -4.964 -1.056 1.00 91.19 80 SER A O 1
ATOM 675 N N . LEU A 1 81 ? -0.831 -3.033 -2.137 1.00 91.94 81 LEU A N 1
ATOM 676 C CA . LEU A 1 81 ? -2.177 -2.486 -1.958 1.00 91.94 81 LEU A CA 1
ATOM 677 C C . LEU A 1 81 ? -3.244 -3.389 -2.577 1.00 91.94 81 LEU A C 1
ATOM 679 O O . LEU A 1 81 ? -4.243 -3.693 -1.925 1.00 91.94 81 LEU A O 1
ATOM 683 N N . LYS A 1 82 ? -3.016 -3.872 -3.803 1.00 91.94 82 LYS A N 1
ATOM 684 C CA . LYS A 1 82 ? -3.943 -4.792 -4.470 1.00 91.94 82 LYS A CA 1
ATOM 685 C C . LYS A 1 82 ? -4.059 -6.126 -3.731 1.00 91.94 82 LYS A C 1
ATOM 687 O O . LYS A 1 82 ? -5.152 -6.662 -3.606 1.00 91.94 82 LYS A O 1
ATOM 692 N N . ALA A 1 83 ? -2.959 -6.649 -3.192 1.00 92.69 83 ALA A N 1
ATOM 693 C CA . ALA A 1 83 ? -2.992 -7.850 -2.358 1.00 92.69 83 ALA A CA 1
ATOM 694 C C . ALA A 1 83 ? -3.749 -7.625 -1.033 1.00 92.69 83 ALA A C 1
ATOM 696 O O . ALA A 1 83 ? -4.463 -8.520 -0.578 1.00 92.69 83 ALA A O 1
ATOM 697 N N . TYR A 1 84 ? -3.640 -6.425 -0.450 1.00 93.31 84 TYR A N 1
ATOM 698 C CA . TYR A 1 84 ? -4.327 -6.030 0.785 1.00 93.31 84 TYR A CA 1
ATOM 699 C C . TYR A 1 84 ? -5.848 -5.913 0.637 1.00 93.31 84 TYR A C 1
ATOM 701 O O . TYR A 1 84 ? -6.562 -5.932 1.635 1.00 93.31 84 TYR A O 1
ATOM 709 N N . GLU A 1 85 ? -6.369 -5.861 -0.591 1.00 93.50 85 GLU A N 1
ATOM 710 C CA . GLU A 1 85 ? -7.814 -5.891 -0.854 1.00 93.50 85 GLU A CA 1
ATOM 711 C C . GLU A 1 85 ? -8.487 -7.127 -0.231 1.00 93.50 85 GLU A C 1
ATOM 713 O O . GLU A 1 85 ? -9.633 -7.051 0.195 1.00 93.50 85 GLU A O 1
ATOM 718 N N . LYS A 1 86 ? -7.745 -8.237 -0.087 1.00 92.44 86 LYS A N 1
ATOM 719 C CA . LYS A 1 86 ? -8.204 -9.457 0.598 1.00 92.44 86 LYS A CA 1
ATOM 720 C C . LYS A 1 86 ? -8.391 -9.291 2.112 1.00 92.44 86 LYS A C 1
ATOM 722 O O . LYS A 1 86 ? -9.106 -10.083 2.711 1.00 92.44 86 LYS A O 1
ATOM 727 N N . VAL A 1 87 ? -7.706 -8.324 2.726 1.00 91.31 87 VAL A N 1
ATOM 728 C CA . VAL A 1 87 ? -7.761 -8.046 4.171 1.00 91.31 87 VAL A CA 1
ATOM 729 C C . VAL A 1 87 ? -8.796 -6.965 4.453 1.00 91.31 87 VAL A C 1
ATOM 731 O O . VAL A 1 87 ? -9.684 -7.161 5.275 1.00 91.31 87 VAL A O 1
ATOM 734 N N . ASN A 1 88 ? -8.698 -5.826 3.762 1.00 91.69 88 ASN A N 1
ATOM 735 C CA . ASN A 1 88 ? -9.664 -4.740 3.879 1.00 91.69 88 ASN A CA 1
ATOM 736 C C . ASN A 1 88 ? -9.828 -4.032 2.530 1.00 91.69 88 ASN A C 1
ATOM 738 O O . ASN A 1 88 ? -9.032 -3.170 2.140 1.00 91.69 88 ASN A O 1
ATOM 742 N N . GLU A 1 89 ? -10.893 -4.403 1.823 1.00 93.31 89 GLU A N 1
ATOM 743 C CA . GLU A 1 89 ? -11.224 -3.893 0.493 1.00 93.31 89 GLU A CA 1
ATOM 744 C C . GLU A 1 89 ? -11.431 -2.374 0.493 1.00 93.31 89 GLU A C 1
ATOM 746 O O . GLU A 1 89 ? -10.934 -1.672 -0.389 1.00 93.31 89 GLU A O 1
ATOM 751 N N . SER A 1 90 ? -12.129 -1.845 1.502 1.00 92.88 90 SER A N 1
ATOM 752 C CA . SER A 1 90 ? -12.477 -0.423 1.562 1.00 92.88 90 SER A CA 1
ATOM 753 C C . SER A 1 90 ? -11.242 0.465 1.727 1.00 92.88 90 SER A C 1
ATOM 755 O O . SER A 1 90 ? -11.079 1.451 0.999 1.00 92.88 90 SER A O 1
ATOM 757 N N . ILE A 1 91 ? -10.330 0.080 2.624 1.00 90.94 91 ILE A N 1
ATOM 758 C CA . ILE A 1 91 ? -9.075 0.794 2.859 1.00 90.94 91 ILE A CA 1
ATOM 759 C C . ILE A 1 91 ? -8.154 0.641 1.657 1.00 90.94 91 ILE A C 1
ATOM 761 O O . ILE A 1 91 ? -7.618 1.645 1.194 1.00 90.94 91 ILE A O 1
ATOM 765 N N . SER A 1 92 ? -8.016 -0.572 1.109 1.00 92.44 92 SER A N 1
ATOM 766 C CA . SER A 1 92 ? -7.203 -0.815 -0.087 1.00 92.44 92 SER A CA 1
ATOM 767 C C . SER A 1 92 ? -7.648 0.075 -1.251 1.00 92.44 92 SER A C 1
ATOM 769 O O . SER A 1 92 ? -6.839 0.834 -1.781 1.00 92.44 92 SER A O 1
ATOM 771 N N . LYS A 1 93 ? -8.944 0.089 -1.589 1.00 91.69 93 LYS A N 1
ATOM 772 C CA . LYS A 1 93 ? -9.480 0.913 -2.684 1.00 91.69 93 LYS A CA 1
ATOM 773 C C . LYS A 1 93 ? -9.285 2.404 -2.437 1.00 91.69 93 LYS A C 1
ATOM 775 O O . LYS A 1 93 ? -8.847 3.119 -3.340 1.00 91.69 93 LYS A O 1
ATOM 780 N N . THR A 1 94 ? -9.573 2.870 -1.223 1.00 90.38 94 THR A N 1
ATOM 781 C CA . THR A 1 94 ? -9.412 4.284 -0.851 1.00 90.38 94 THR A CA 1
ATOM 782 C C . THR A 1 94 ? -7.944 4.710 -0.930 1.00 90.38 94 THR A C 1
ATOM 784 O O . THR A 1 94 ? -7.627 5.753 -1.504 1.00 90.38 94 THR A O 1
ATOM 787 N N . ALA A 1 95 ? -7.032 3.883 -0.416 1.00 88.69 95 ALA A N 1
ATOM 788 C CA . ALA A 1 95 ? -5.596 4.117 -0.476 1.00 88.69 95 ALA A CA 1
ATOM 789 C C . ALA A 1 95 ? -5.084 4.087 -1.922 1.00 88.69 95 ALA A C 1
ATOM 791 O O . ALA A 1 95 ? -4.428 5.034 -2.348 1.00 88.69 95 ALA A O 1
ATOM 792 N N . SER A 1 96 ? -5.437 3.075 -2.719 1.00 88.19 96 SER A N 1
ATOM 793 C CA . SER A 1 96 ? -5.057 2.990 -4.135 1.00 88.19 96 SER A CA 1
ATOM 794 C C . SER A 1 96 ? -5.496 4.220 -4.920 1.00 88.19 96 SER A C 1
ATOM 796 O O . SER A 1 96 ? -4.695 4.781 -5.667 1.00 88.19 96 SER A O 1
ATOM 798 N N . GLN A 1 97 ? -6.731 4.689 -4.724 1.00 86.81 97 GLN A N 1
ATOM 799 C CA . GLN A 1 97 ? -7.207 5.926 -5.346 1.00 86.81 97 GLN A CA 1
ATOM 800 C C . GLN A 1 97 ? -6.376 7.133 -4.915 1.00 86.81 97 GLN A C 1
ATOM 802 O O . GLN A 1 97 ? -6.047 7.981 -5.747 1.00 86.81 97 GLN A O 1
ATOM 807 N N . LYS A 1 98 ? -6.024 7.213 -3.628 1.00 85.44 98 LYS A N 1
ATOM 808 C CA . LYS A 1 98 ? -5.249 8.325 -3.090 1.00 85.44 98 LYS A CA 1
ATOM 809 C C . LYS A 1 98 ? -3.835 8.365 -3.665 1.00 85.44 98 LYS A C 1
ATOM 811 O O . LYS A 1 98 ? -3.459 9.376 -4.251 1.00 85.44 98 LYS A O 1
ATOM 816 N N . PHE A 1 99 ? -3.107 7.256 -3.588 1.00 82.38 99 PHE A N 1
ATOM 817 C CA . PHE A 1 99 ? -1.726 7.167 -4.062 1.00 82.38 99 PHE A CA 1
ATOM 818 C C . PHE A 1 99 ? -1.612 7.255 -5.588 1.00 82.38 99 PHE A C 1
ATOM 820 O O . PHE A 1 99 ? -0.655 7.833 -6.097 1.00 82.38 99 PHE A O 1
ATOM 827 N N . SER A 1 100 ? -2.624 6.807 -6.338 1.00 79.81 100 SER A N 1
ATOM 828 C CA . SER A 1 100 ? -2.665 7.004 -7.797 1.00 79.81 100 SER A CA 1
ATOM 829 C C . SER A 1 100 ? -2.686 8.487 -8.195 1.00 79.81 100 SER A C 1
ATOM 831 O O . SER A 1 100 ? -2.173 8.853 -9.248 1.00 79.81 100 SER A O 1
ATOM 833 N N . GLN A 1 101 ? -3.243 9.371 -7.357 1.00 77.19 101 GLN A N 1
ATOM 834 C CA . GLN A 1 101 ? -3.193 10.822 -7.593 1.00 77.19 101 GLN A CA 1
ATOM 835 C C . GLN A 1 101 ? -1.813 11.422 -7.286 1.00 77.19 101 GLN A C 1
ATOM 837 O O . GLN A 1 101 ? -1.458 12.470 -7.839 1.00 77.19 101 GLN A O 1
ATOM 842 N N . ASP A 1 102 ? -1.061 10.780 -6.393 1.00 74.69 102 ASP A N 1
ATOM 843 C CA . ASP A 1 102 ? 0.265 11.205 -5.944 1.00 74.69 102 ASP A CA 1
ATOM 844 C C . ASP A 1 102 ? 1.369 10.736 -6.922 1.00 74.69 102 ASP A C 1
ATOM 846 O O . ASP A 1 102 ? 2.401 11.394 -7.046 1.00 74.69 102 ASP A O 1
ATOM 850 N N . LEU A 1 103 ? 1.085 9.725 -7.754 1.00 77.06 103 LEU A N 1
ATOM 851 C CA . LEU A 1 103 ? 1.914 9.214 -8.862 1.00 77.06 103 LEU A CA 1
ATOM 852 C C . LEU A 1 103 ? 1.895 10.085 -10.136 1.00 77.06 103 LEU A C 1
ATOM 854 O O . LEU A 1 103 ? 2.087 9.609 -11.250 1.00 77.06 103 LEU A O 1
ATOM 858 N N . TRP A 1 104 ? 1.693 11.398 -10.006 1.00 72.62 104 TRP A N 1
ATOM 859 C CA . TRP A 1 104 ? 1.616 12.317 -11.155 1.00 72.62 104 TRP A CA 1
ATOM 860 C C . TRP A 1 104 ? 2.899 12.375 -12.005 1.00 72.62 104 TRP A C 1
ATOM 862 O O . TRP A 1 104 ? 2.856 12.865 -13.132 1.00 72.62 104 TRP A O 1
ATOM 872 N N . TYR A 1 105 ? 4.026 11.936 -11.443 1.00 74.69 105 TYR A N 1
ATOM 873 C CA . TYR A 1 105 ? 5.345 11.888 -12.073 1.00 74.69 105 TYR A CA 1
ATOM 874 C C . TYR A 1 105 ? 5.642 10.540 -12.740 1.00 74.69 105 TYR A C 1
ATOM 876 O O . TYR A 1 105 ? 6.757 10.347 -13.218 1.00 74.69 105 TYR A O 1
ATOM 884 N N . PHE A 1 106 ? 4.671 9.623 -12.752 1.00 78.56 106 PHE A N 1
ATOM 885 C CA . PHE A 1 106 ? 4.801 8.264 -13.260 1.00 78.56 106 PHE A CA 1
ATOM 886 C C . PHE A 1 106 ? 4.082 8.125 -14.616 1.00 78.56 106 PHE A C 1
ATOM 888 O O . PHE A 1 106 ? 2.958 7.624 -14.667 1.00 78.56 106 PHE A O 1
ATOM 895 N N . PRO A 1 107 ? 4.656 8.640 -15.721 1.00 80.50 107 PRO A N 1
ATOM 896 C CA . PRO A 1 107 ? 4.147 8.374 -17.057 1.00 80.50 107 PRO A CA 1
ATOM 897 C C . PRO A 1 107 ? 4.585 6.982 -17.541 1.00 80.50 107 PRO A C 1
ATOM 899 O O . PRO A 1 107 ? 5.437 6.332 -16.927 1.00 80.50 107 PRO A O 1
ATOM 902 N N . ASP A 1 108 ? 4.032 6.551 -18.673 1.00 78.00 108 ASP A N 1
ATOM 903 C CA . ASP A 1 108 ? 4.280 5.229 -19.257 1.00 78.00 108 ASP A CA 1
ATOM 904 C C . ASP A 1 108 ? 5.776 4.953 -19.478 1.00 78.00 108 ASP A C 1
ATOM 906 O O . ASP A 1 108 ? 6.238 3.831 -19.274 1.00 78.00 108 ASP A O 1
ATOM 910 N N . GLU A 1 109 ? 6.576 5.970 -19.816 1.00 81.69 109 GLU A N 1
ATOM 911 C CA . GLU A 1 109 ? 8.020 5.808 -20.001 1.00 81.69 109 GLU A CA 1
ATOM 912 C C . GLU A 1 109 ? 8.728 5.428 -18.694 1.00 81.69 109 GLU A C 1
ATOM 914 O O . GLU A 1 109 ? 9.589 4.548 -18.686 1.00 81.69 109 GLU A O 1
ATOM 919 N N . ILE A 1 110 ? 8.341 6.049 -17.576 1.00 82.00 110 ILE A N 1
ATOM 920 C CA . ILE A 1 110 ? 8.880 5.721 -16.250 1.00 82.00 110 ILE A CA 1
ATOM 921 C C . ILE A 1 110 ? 8.420 4.327 -15.816 1.00 82.00 110 ILE A C 1
ATOM 923 O O . ILE A 1 110 ? 9.205 3.593 -15.218 1.00 82.00 110 ILE A O 1
ATOM 927 N N . ALA A 1 111 ? 7.194 3.929 -16.169 1.00 81.44 111 ALA A N 1
ATOM 928 C CA . ALA A 1 111 ? 6.691 2.584 -15.910 1.00 81.44 111 ALA A CA 1
ATOM 929 C C . ALA A 1 111 ? 7.519 1.514 -16.630 1.00 81.44 111 ALA A C 1
ATOM 931 O O . ALA A 1 111 ? 7.892 0.510 -16.025 1.00 81.44 111 ALA A O 1
ATOM 932 N N . VAL A 1 112 ? 7.854 1.745 -17.902 1.00 82.00 112 VAL A N 1
ATOM 933 C CA . VAL A 1 112 ? 8.698 0.833 -18.682 1.00 82.00 112 VAL A CA 1
ATOM 934 C C . VAL A 1 112 ? 10.113 0.781 -18.113 1.00 82.00 112 VAL A C 1
ATOM 936 O O . VAL A 1 112 ? 10.657 -0.309 -17.963 1.00 82.00 112 VAL A O 1
ATOM 939 N N . LEU A 1 113 ? 10.699 1.923 -17.742 1.00 82.94 113 LEU A N 1
ATOM 940 C CA . LEU A 1 113 ? 12.028 1.963 -17.121 1.00 82.94 113 LEU A CA 1
ATOM 941 C C . LEU A 1 113 ? 12.060 1.232 -15.772 1.00 82.94 113 LEU A C 1
ATOM 943 O O . LEU A 1 113 ? 13.013 0.507 -15.500 1.00 82.94 113 LEU A O 1
ATOM 947 N N . ALA A 1 114 ? 10.996 1.338 -14.973 1.00 85.94 114 ALA A N 1
ATOM 948 C CA . ALA A 1 114 ? 10.865 0.627 -13.703 1.00 85.94 114 ALA A CA 1
ATOM 949 C C . ALA A 1 114 ? 10.915 -0.903 -13.860 1.00 85.94 114 ALA A C 1
ATOM 951 O O . ALA A 1 114 ? 11.346 -1.602 -12.945 1.00 85.94 114 ALA A O 1
ATOM 952 N N . LEU A 1 115 ? 10.503 -1.447 -15.013 1.00 83.88 115 LEU A N 1
ATOM 953 C CA . LEU A 1 115 ? 10.570 -2.891 -15.272 1.00 83.88 115 LEU A CA 1
ATOM 954 C C . LEU A 1 115 ? 12.013 -3.403 -15.361 1.00 83.88 115 LEU A C 1
ATOM 956 O O . LEU A 1 115 ? 12.248 -4.577 -15.102 1.00 83.88 115 LEU A O 1
ATOM 960 N N . PHE A 1 116 ? 12.983 -2.541 -15.678 1.00 85.94 116 PHE A N 1
ATOM 961 C CA . PHE A 1 116 ? 14.394 -2.924 -15.745 1.00 85.94 116 PHE A CA 1
ATOM 962 C C . PHE A 1 116 ? 15.060 -3.021 -14.363 1.00 85.94 116 PHE A C 1
ATOM 964 O O . PHE A 1 116 ? 16.191 -3.498 -14.277 1.00 85.94 116 PHE A O 1
ATOM 971 N N . ASP A 1 117 ? 14.417 -2.584 -13.276 1.00 85.69 117 ASP A N 1
ATOM 972 C CA . ASP A 1 117 ? 15.041 -2.542 -11.943 1.00 85.69 117 ASP A CA 1
ATOM 973 C C . ASP A 1 117 ? 15.110 -3.905 -11.228 1.00 85.69 117 ASP A C 1
ATOM 975 O O . ASP A 1 117 ? 15.927 -4.060 -10.315 1.00 85.69 117 ASP A O 1
ATOM 979 N N . ASP A 1 118 ? 14.289 -4.877 -11.638 1.00 83.75 118 ASP A N 1
ATOM 980 C CA . ASP A 1 118 ? 14.103 -6.186 -10.971 1.00 83.75 118 ASP A CA 1
ATOM 981 C C . ASP A 1 118 ? 14.528 -7.384 -11.826 1.00 83.75 118 ASP A C 1
ATOM 983 O O . ASP A 1 118 ? 14.144 -8.525 -11.594 1.00 83.75 118 ASP A O 1
ATOM 987 N N . VAL A 1 119 ? 15.285 -7.102 -12.876 1.00 87.44 119 VAL A N 1
ATOM 988 C CA . VAL A 1 119 ? 15.619 -8.059 -13.923 1.00 87.44 119 VAL A CA 1
ATOM 989 C C . VAL A 1 119 ? 17.136 -8.234 -13.967 1.00 87.44 119 VAL A C 1
ATOM 991 O O . VAL A 1 119 ? 17.879 -7.284 -13.707 1.00 87.44 119 VAL A O 1
ATOM 994 N N . ASP A 1 120 ? 17.611 -9.441 -14.264 1.00 90.50 120 ASP A N 1
ATOM 995 C CA . ASP A 1 120 ? 19.037 -9.719 -14.435 1.00 90.50 120 ASP A CA 1
ATOM 996 C C . ASP A 1 120 ? 19.591 -9.075 -15.719 1.00 90.50 120 ASP A C 1
ATOM 998 O O . ASP A 1 120 ? 18.851 -8.676 -16.619 1.00 90.50 120 ASP A O 1
ATOM 1002 N N . GLU A 1 121 ? 20.911 -8.946 -15.811 1.00 89.88 121 GLU A N 1
ATOM 1003 C CA . GLU A 1 121 ? 21.558 -8.247 -16.924 1.00 89.88 121 GLU A CA 1
ATOM 1004 C C . GLU A 1 121 ? 21.282 -8.894 -18.291 1.00 89.88 121 GLU A C 1
ATOM 1006 O O . GLU A 1 121 ? 21.035 -8.181 -19.267 1.00 89.88 121 GLU A O 1
ATOM 1011 N N . GLU A 1 122 ? 21.228 -10.226 -18.367 1.00 92.62 122 GLU A N 1
ATOM 1012 C CA . GLU A 1 122 ? 20.941 -10.945 -19.610 1.00 92.62 122 GLU A CA 1
ATOM 1013 C C . GLU A 1 122 ? 19.515 -10.647 -20.090 1.00 92.62 122 GLU A C 1
ATOM 1015 O O . GLU A 1 122 ? 19.280 -10.330 -21.262 1.00 92.62 122 GLU A O 1
ATOM 1020 N N . THR A 1 123 ? 18.548 -10.682 -19.176 1.00 91.25 123 THR A N 1
ATOM 1021 C CA . THR A 1 123 ? 17.155 -10.375 -19.494 1.00 91.25 123 THR A CA 1
ATOM 1022 C C . THR A 1 123 ? 16.972 -8.893 -19.839 1.00 91.25 123 THR A C 1
ATOM 1024 O O . THR A 1 123 ? 16.232 -8.585 -20.778 1.00 91.25 123 THR A O 1
ATOM 1027 N N . LYS A 1 124 ? 17.706 -7.961 -19.209 1.00 89.69 124 LYS A N 1
ATOM 1028 C CA . LYS A 1 124 ? 17.711 -6.540 -19.619 1.00 89.69 124 LYS A CA 1
ATOM 1029 C C . LYS A 1 124 ? 18.197 -6.368 -21.057 1.00 89.69 124 LYS A C 1
ATOM 1031 O O . LYS A 1 124 ? 17.552 -5.659 -21.831 1.00 89.69 124 LYS A O 1
ATOM 1036 N N . LEU A 1 125 ? 19.286 -7.037 -21.444 1.00 89.88 125 LEU A N 1
ATOM 1037 C CA . LEU A 1 125 ? 19.806 -6.998 -22.817 1.00 89.88 125 LEU A CA 1
ATOM 1038 C C . LEU A 1 125 ? 18.778 -7.538 -23.825 1.00 89.88 125 LEU A C 1
ATOM 1040 O O . LEU A 1 125 ? 18.570 -6.937 -24.886 1.00 89.88 125 LEU A O 1
ATOM 1044 N N . LYS A 1 126 ? 18.062 -8.616 -23.479 1.00 90.25 126 LYS A N 1
ATOM 1045 C CA . LYS A 1 126 ? 16.956 -9.150 -24.296 1.00 90.25 126 LYS A CA 1
ATOM 1046 C C . LYS A 1 126 ? 15.798 -8.154 -24.415 1.00 90.25 126 LYS A C 1
ATOM 1048 O O . LYS A 1 126 ? 15.284 -7.948 -25.515 1.00 90.25 126 LYS A O 1
ATOM 1053 N N . MET A 1 127 ? 15.408 -7.498 -23.320 1.00 88.75 127 MET A N 1
ATOM 1054 C CA . MET A 1 127 ? 14.353 -6.475 -23.316 1.00 88.75 127 MET A CA 1
ATOM 1055 C C . MET A 1 127 ? 14.704 -5.288 -24.226 1.00 88.75 127 MET A C 1
ATOM 1057 O O . MET A 1 127 ? 13.874 -4.893 -25.046 1.00 88.75 127 MET A O 1
ATOM 1061 N N . VAL A 1 128 ? 15.935 -4.766 -24.151 1.00 87.06 128 VAL A N 1
ATOM 1062 C CA . VAL A 1 128 ? 16.419 -3.682 -25.032 1.00 87.06 128 VAL A CA 1
ATOM 1063 C C . VAL A 1 128 ? 16.397 -4.113 -26.501 1.00 87.06 128 VAL A C 1
ATOM 1065 O O . VAL A 1 128 ? 15.881 -3.389 -27.355 1.00 87.06 128 VAL A O 1
ATOM 1068 N N . SER A 1 129 ? 16.886 -5.319 -26.796 1.00 86.38 129 SER A N 1
ATOM 1069 C CA . SER A 1 129 ? 16.912 -5.870 -28.159 1.00 86.38 129 SER A CA 1
ATOM 1070 C C . SER A 1 129 ? 15.505 -5.977 -28.766 1.00 86.38 129 SER A C 1
ATOM 1072 O O . SER A 1 129 ? 15.280 -5.608 -29.922 1.00 86.38 129 SER A O 1
ATOM 1074 N N . ASN A 1 130 ? 14.527 -6.416 -27.970 1.00 85.56 130 ASN A N 1
ATOM 1075 C CA . ASN A 1 130 ? 13.127 -6.515 -28.388 1.00 85.56 130 ASN A CA 1
ATOM 1076 C C . ASN A 1 130 ? 12.461 -5.146 -28.588 1.00 85.56 130 ASN A C 1
ATOM 1078 O O . ASN A 1 130 ? 11.628 -4.996 -29.487 1.00 85.56 130 ASN A O 1
ATOM 1082 N N . LEU A 1 131 ? 12.835 -4.144 -27.788 1.00 82.19 131 LEU A N 1
ATOM 1083 C CA . LEU A 1 131 ? 12.332 -2.777 -27.923 1.00 82.19 131 LEU A CA 1
ATOM 1084 C C . LEU A 1 131 ? 12.772 -2.157 -29.259 1.00 82.19 131 LEU A C 1
ATOM 1086 O O . LEU A 1 131 ? 11.947 -1.599 -29.984 1.00 82.19 131 LEU A O 1
ATOM 1090 N N . HIS A 1 132 ? 14.050 -2.327 -29.620 1.00 72.56 132 HIS A N 1
ATOM 1091 C CA . HIS A 1 132 ? 14.588 -1.867 -30.901 1.00 72.56 132 HIS A CA 1
ATOM 1092 C C . HIS A 1 132 ? 13.881 -2.520 -32.091 1.00 72.56 132 HIS A C 1
ATOM 1094 O O . HIS A 1 132 ? 13.551 -1.838 -33.051 1.00 72.56 132 HIS A O 1
ATOM 1100 N N . ARG A 1 133 ? 13.562 -3.819 -32.030 1.00 63.12 133 ARG A N 1
ATOM 1101 C CA . ARG A 1 133 ? 12.866 -4.506 -33.132 1.00 63.12 133 ARG A CA 1
ATOM 1102 C C . ARG A 1 133 ? 11.468 -3.936 -33.414 1.00 63.12 133 ARG A C 1
ATOM 1104 O O . ARG A 1 133 ? 11.041 -3.920 -34.564 1.00 63.12 133 ARG A O 1
ATOM 1111 N N . LYS A 1 134 ? 10.756 -3.466 -32.383 1.00 57.50 134 LYS A N 1
ATOM 1112 C CA . LYS A 1 134 ? 9.413 -2.870 -32.511 1.00 57.50 134 LYS A CA 1
ATOM 1113 C C . LYS A 1 134 ? 9.442 -1.432 -33.034 1.00 57.50 134 LYS A C 1
ATOM 1115 O O . LYS A 1 134 ? 8.579 -1.080 -33.832 1.00 57.50 134 LYS A O 1
ATOM 1120 N N . SER A 1 135 ? 10.433 -0.620 -32.655 1.00 56.59 135 SER A N 1
ATOM 1121 C CA . SER A 1 135 ? 10.515 0.780 -33.108 1.00 56.59 135 SER A CA 1
ATOM 1122 C C . SER A 1 135 ? 10.721 0.921 -34.623 1.00 56.59 135 SER A C 1
ATOM 1124 O O . SER A 1 135 ? 10.290 1.916 -35.204 1.00 56.59 135 SER A O 1
ATOM 1126 N N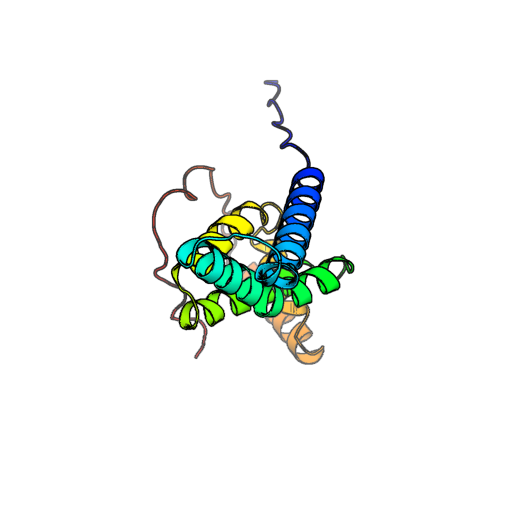 . PHE A 1 136 ? 11.291 -0.092 -35.284 1.00 44.94 136 PHE A N 1
ATOM 1127 C CA 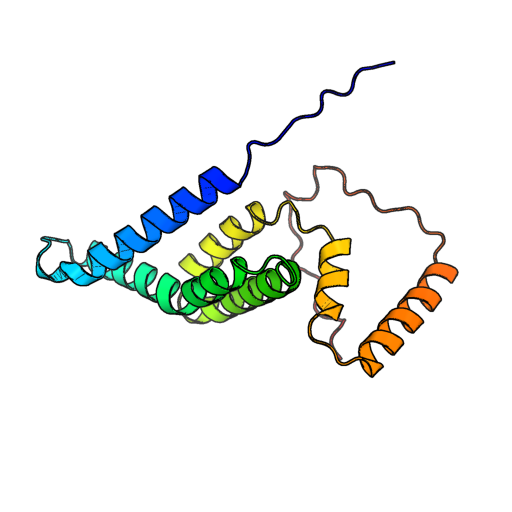. PHE A 1 136 ? 11.410 -0.142 -36.747 1.00 44.94 136 PHE A CA 1
ATOM 1128 C C . PHE A 1 136 ? 10.128 -0.583 -37.476 1.00 44.94 136 PHE A C 1
ATOM 1130 O O . PHE A 1 136 ? 10.009 -0.331 -38.671 1.00 44.94 136 PHE A O 1
ATOM 1137 N N . LEU A 1 137 ? 9.167 -1.212 -36.788 1.00 51.09 137 LEU A N 1
ATOM 1138 C CA . LEU A 1 137 ? 7.920 -1.705 -37.398 1.00 51.09 137 LEU A CA 1
ATOM 1139 C C . LEU A 1 137 ? 6.754 -0.718 -37.271 1.00 51.09 137 LEU A C 1
ATOM 1141 O O . LEU A 1 137 ? 5.819 -0.772 -38.063 1.00 51.09 137 LEU A O 1
ATOM 1145 N N . THR A 1 138 ? 6.820 0.216 -36.324 1.00 43.06 138 THR A N 1
ATOM 1146 C CA . THR A 1 138 ? 5.791 1.241 -36.131 1.00 43.06 138 THR A CA 1
ATOM 1147 C C . THR A 1 138 ? 6.417 2.631 -36.141 1.00 43.06 138 THR A C 1
ATOM 1149 O O . THR A 1 138 ? 6.777 3.178 -35.100 1.00 43.06 138 THR A O 1
ATOM 1152 N N . HIS A 1 139 ? 6.473 3.257 -37.320 1.00 40.03 139 HIS A N 1
ATOM 1153 C CA . HIS A 1 139 ? 6.351 4.716 -37.414 1.00 40.03 139 HIS A CA 1
ATOM 1154 C C . HIS A 1 139 ? 4.901 5.108 -37.075 1.00 40.03 139 HIS A C 1
ATOM 1156 O O . HIS A 1 139 ? 4.165 5.607 -37.923 1.00 40.03 139 HIS A O 1
ATOM 1162 N N . GLU A 1 140 ? 4.459 4.853 -35.843 1.00 46.78 140 GLU A N 1
ATOM 1163 C CA . GLU A 1 140 ? 3.156 5.309 -35.368 1.00 46.78 140 GLU A CA 1
ATOM 1164 C C . GLU A 1 140 ? 3.310 6.437 -34.359 1.00 46.78 140 GLU A C 1
ATOM 1166 O O . GLU A 1 140 ? 4.181 6.463 -33.491 1.00 46.78 140 GLU A O 1
ATOM 1171 N N . LYS A 1 141 ? 2.479 7.448 -34.594 1.00 42.56 141 LYS A N 1
ATOM 1172 C CA . LYS A 1 141 ? 2.482 8.767 -33.976 1.00 42.56 141 LYS A CA 1
ATOM 1173 C C . LYS A 1 141 ? 2.484 8.633 -32.454 1.00 42.56 141 LYS A C 1
ATOM 1175 O O . LYS A 1 141 ? 1.682 7.886 -31.907 1.00 42.56 141 LYS A O 1
ATOM 1180 N N . ARG A 1 142 ? 3.335 9.424 -31.786 1.00 39.62 142 ARG A N 1
ATOM 1181 C CA . ARG A 1 142 ? 3.318 9.613 -30.324 1.00 39.62 142 ARG A CA 1
ATOM 1182 C C . ARG A 1 142 ? 1.872 9.752 -29.845 1.00 39.62 142 ARG A C 1
ATOM 1184 O O . ARG A 1 142 ? 1.217 10.738 -30.191 1.00 39.62 142 ARG A O 1
ATOM 1191 N N . TYR A 1 143 ? 1.394 8.797 -29.056 1.00 51.62 143 TYR A N 1
ATOM 1192 C CA . TYR A 1 143 ? 0.139 8.963 -28.341 1.00 51.62 143 TYR A CA 1
ATOM 1193 C C . TYR A 1 143 ? 0.368 10.039 -27.279 1.00 51.62 143 TYR A C 1
ATOM 1195 O O . TYR A 1 143 ? 1.192 9.878 -26.385 1.00 51.62 143 TYR A O 1
ATOM 1203 N N . ILE A 1 144 ? -0.291 11.186 -27.430 1.00 42.97 144 ILE A N 1
ATOM 1204 C CA . ILE A 1 144 ? -0.332 12.229 -26.405 1.00 42.97 144 ILE A CA 1
ATOM 1205 C C . ILE A 1 144 ? -1.720 12.110 -25.777 1.00 42.97 144 ILE A C 1
ATOM 1207 O O . ILE A 1 144 ? -2.675 12.588 -26.396 1.00 42.97 144 ILE A O 1
ATOM 1211 N N . PRO A 1 145 ? -1.873 11.503 -24.584 1.00 35.91 145 PRO A N 1
ATOM 1212 C CA . PRO A 1 145 ? -3.171 11.441 -23.935 1.00 35.91 145 PRO A CA 1
ATOM 1213 C C . PRO A 1 145 ? -3.641 12.867 -23.643 1.00 35.91 145 PRO A C 1
ATOM 1215 O O . PRO A 1 145 ? -3.032 13.611 -22.863 1.00 35.91 145 PRO A O 1
ATOM 1218 N N . TRP A 1 146 ? -4.722 13.294 -24.295 1.00 30.69 146 TRP A N 1
ATOM 1219 C CA . TRP A 1 146 ? -5.364 14.552 -23.944 1.00 30.69 146 TRP A CA 1
ATOM 1220 C C . TRP A 1 146 ? -6.123 14.350 -22.630 1.00 30.69 146 TRP A C 1
ATOM 1222 O O . TRP A 1 146 ? -6.768 13.336 -22.398 1.00 30.69 146 TRP A O 1
ATOM 1232 N N . LYS A 1 147 ? -6.066 15.372 -21.777 1.00 37.75 147 LYS A N 1
ATOM 1233 C CA . LYS A 1 147 ? -6.494 15.466 -20.367 1.00 37.75 147 LYS A CA 1
ATOM 1234 C C . LYS A 1 147 ? -7.918 14.979 -19.987 1.00 37.75 147 LYS A C 1
ATOM 1236 O O . LYS A 1 147 ? -8.315 15.187 -18.846 1.00 37.75 147 LYS A O 1
ATOM 1241 N N . LYS A 1 148 ? -8.712 14.407 -20.896 1.00 33.59 148 LYS A N 1
ATOM 1242 C CA . LYS A 1 148 ? -10.095 13.961 -20.649 1.00 33.59 148 LYS A CA 1
ATOM 1243 C C . LYS A 1 148 ? -10.262 12.452 -20.413 1.00 33.59 148 LYS A C 1
ATOM 1245 O O . LYS A 1 148 ? -11.294 12.085 -19.871 1.00 33.59 148 LYS A O 1
ATOM 1250 N N . GLU A 1 149 ? -9.281 11.605 -20.722 1.00 37.62 149 GLU A N 1
ATOM 1251 C CA . GLU A 1 149 ? -9.442 10.137 -20.607 1.00 37.62 149 GLU A CA 1
ATOM 1252 C C . GLU A 1 149 ? -9.191 9.558 -19.205 1.00 37.62 149 GLU A C 1
ATOM 1254 O O . GLU A 1 149 ? -9.588 8.438 -18.919 1.00 37.62 149 GLU A O 1
ATOM 1259 N N . LEU A 1 150 ? -8.628 10.330 -18.271 1.00 42.62 150 LEU A N 1
ATOM 1260 C CA . LEU A 1 150 ? -8.411 9.859 -16.891 1.00 42.62 150 LEU A CA 1
ATOM 1261 C C . LEU A 1 150 ? -9.685 9.871 -16.021 1.00 42.62 150 LEU A C 1
ATOM 1263 O O . LEU A 1 150 ? -9.620 9.583 -14.827 1.00 42.62 150 LEU A O 1
ATOM 1267 N N . CYS A 1 151 ? -10.843 10.223 -16.586 1.00 39.06 151 CYS A N 1
ATOM 1268 C CA . CYS A 1 151 ? -12.126 10.217 -15.885 1.00 39.06 151 CYS A CA 1
ATOM 1269 C C . CYS A 1 151 ? -13.186 9.499 -16.730 1.00 39.06 151 CYS A C 1
ATOM 1271 O O . CYS A 1 151 ? -14.097 10.119 -17.269 1.00 39.06 151 CYS A O 1
ATOM 1273 N N . GLY A 1 152 ? -13.035 8.184 -16.878 1.00 34.16 152 GLY A N 1
ATOM 1274 C CA . GLY A 1 152 ? -14.034 7.343 -17.530 1.00 34.16 152 GLY A CA 1
ATOM 1275 C C . GLY A 1 152 ? -13.483 5.971 -17.890 1.00 34.16 152 GLY A C 1
ATOM 1276 O O . GLY A 1 152 ? -12.819 5.834 -18.903 1.00 34.16 152 GLY A O 1
ATOM 1277 N N . SER A 1 153 ? -13.763 4.983 -17.035 1.00 44.50 153 SER A N 1
ATOM 1278 C CA . SER A 1 153 ? -13.878 3.548 -17.351 1.00 44.50 153 SER A CA 1
ATOM 1279 C C . SER A 1 153 ? -12.934 2.934 -18.405 1.00 44.50 153 SER A C 1
ATOM 1281 O O . SER A 1 153 ? -13.183 3.055 -19.600 1.00 44.50 153 SER A O 1
ATOM 1283 N N . SER A 1 154 ? -11.970 2.119 -17.963 1.00 35.44 154 SER A N 1
ATOM 1284 C CA . SER A 1 154 ? -11.664 0.810 -18.586 1.00 35.44 154 SER A CA 1
ATOM 1285 C C . SER A 1 154 ? -10.547 0.074 -17.830 1.00 35.44 154 SER A C 1
ATOM 1287 O O . SER A 1 154 ? -9.393 0.025 -18.238 1.00 35.44 154 SER A O 1
ATOM 1289 N N . TYR A 1 155 ? -10.899 -0.567 -16.714 1.00 43.28 155 TYR A N 1
ATOM 1290 C CA . TYR A 1 155 ? -10.180 -1.779 -16.311 1.00 43.28 155 TYR A CA 1
ATOM 1291 C C . TYR A 1 155 ? -10.794 -2.921 -17.124 1.00 43.28 155 TYR A C 1
ATOM 1293 O O . TYR A 1 155 ? -11.849 -3.427 -16.753 1.00 43.28 155 TYR A O 1
ATOM 1301 N N . GLY A 1 156 ? -10.200 -3.245 -18.274 1.00 33.03 156 GLY A N 1
ATOM 1302 C CA . GLY A 1 156 ? -10.733 -4.270 -19.178 1.00 33.03 156 GLY A CA 1
ATOM 1303 C C . GLY A 1 156 ? -9.698 -5.148 -19.883 1.00 33.03 156 GLY A C 1
ATOM 1304 O O . GLY A 1 156 ? -10.019 -6.286 -20.190 1.00 33.03 156 GLY A O 1
ATOM 1305 N N . GLU A 1 157 ? -8.457 -4.697 -20.101 1.00 38.22 157 GLU A N 1
ATOM 1306 C CA . GLU A 1 157 ? -7.582 -5.376 -21.082 1.00 38.22 157 GLU A CA 1
ATOM 1307 C C . GLU A 1 157 ? -6.138 -5.656 -20.627 1.00 38.22 157 GLU A C 1
ATOM 1309 O O . GLU A 1 157 ? -5.232 -5.768 -21.445 1.00 38.22 157 GLU A O 1
ATOM 1314 N N . PHE A 1 158 ? -5.889 -5.877 -19.333 1.00 39.59 158 PHE A N 1
ATOM 1315 C CA . PHE A 1 158 ? -4.574 -6.372 -18.870 1.00 39.59 158 PHE A CA 1
ATOM 1316 C C . PHE A 1 158 ? -4.487 -7.906 -18.739 1.00 39.59 158 PHE A C 1
ATOM 1318 O O . PHE A 1 158 ? -3.580 -8.425 -18.096 1.00 39.59 158 PHE A O 1
ATOM 1325 N N . GLY A 1 159 ? -5.416 -8.647 -19.355 1.00 34.16 159 GLY A N 1
ATOM 1326 C CA . GLY A 1 159 ? -5.512 -10.108 -19.241 1.00 34.16 159 GLY A CA 1
ATOM 1327 C C . GLY A 1 159 ? -4.711 -10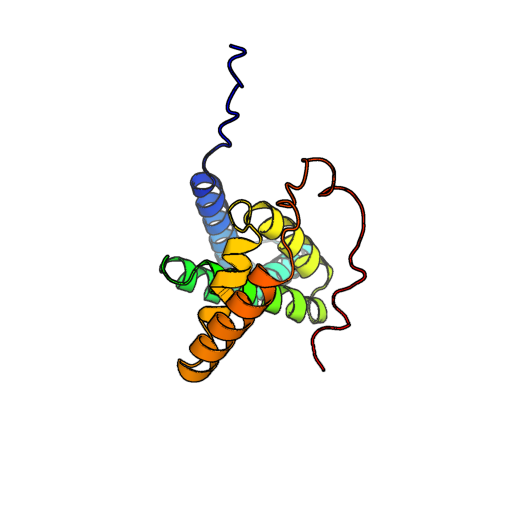.942 -20.250 1.00 34.16 159 GLY A C 1
ATOM 1328 O O . GLY A 1 159 ? -4.774 -12.160 -20.160 1.00 34.16 159 GLY A O 1
ATOM 1329 N N . ILE A 1 160 ? -3.992 -10.351 -21.214 1.00 37.94 160 ILE A N 1
ATOM 1330 C CA . ILE A 1 160 ? -3.438 -11.126 -22.354 1.00 37.94 160 ILE A CA 1
ATOM 1331 C C . ILE A 1 160 ? -1.897 -11.133 -22.419 1.00 37.94 160 ILE A C 1
ATOM 1333 O O . ILE A 1 160 ? -1.320 -11.831 -23.241 1.00 37.94 160 ILE A O 1
ATOM 1337 N N . LEU A 1 161 ? -1.187 -10.435 -21.527 1.00 35.41 161 LEU A N 1
ATOM 1338 C CA . LEU A 1 161 ? 0.283 -10.326 -21.618 1.00 35.41 161 LEU A CA 1
ATOM 1339 C C . LEU A 1 161 ? 1.079 -11.122 -20.577 1.00 35.41 161 LEU A C 1
ATOM 1341 O O . LEU A 1 161 ? 2.272 -10.881 -20.407 1.00 35.41 161 LEU A O 1
ATOM 1345 N N . ILE A 1 162 ? 0.443 -12.093 -19.917 1.00 37.06 162 ILE A N 1
ATOM 1346 C CA . ILE A 1 162 ? 1.142 -13.117 -19.132 1.00 37.06 162 ILE A CA 1
ATOM 1347 C C . ILE A 1 162 ? 0.569 -14.486 -19.504 1.00 37.06 162 ILE A C 1
ATOM 1349 O O . ILE A 1 162 ? -0.338 -14.990 -18.845 1.00 37.06 162 ILE A O 1
ATOM 1353 N N . LEU A 1 163 ? 1.102 -15.045 -20.587 1.00 32.59 163 LEU A N 1
ATOM 1354 C CA . LEU A 1 163 ? 1.180 -16.475 -20.878 1.00 32.59 163 LEU A CA 1
ATOM 1355 C C . LEU A 1 163 ? 2.421 -16.709 -21.741 1.00 32.59 163 LEU A C 1
ATOM 1357 O O . LEU A 1 163 ? 2.602 -15.943 -22.716 1.00 32.59 163 LEU A O 1
#